Protein AF-A0A2U3DBP4-F1 (afdb_monomer)

Mean predicted aligned error: 8.88 Å

Foldseek 3Di:
DLDADEPVRLVVLVVLLVVLVVLLVVLVVCLVVDPDPVVVVVSVVVNVVSVVSNVVSVVSPVVHDYDDPVNVVVVVPPVPD

Structure (mmCIF, N/CA/C/O backbone):
data_AF-A0A2U3DBP4-F1
#
_entry.id   AF-A0A2U3DBP4-F1
#
loop_
_atom_site.group_PDB
_atom_site.id
_atom_site.type_symbol
_atom_site.label_atom_id
_atom_site.label_alt_id
_atom_site.label_comp_id
_atom_site.label_asym_id
_atom_site.label_entity_id
_atom_site.label_seq_id
_atom_site.pdbx_PDB_ins_code
_atom_site.Cartn_x
_atom_site.Cartn_y
_atom_site.Cartn_z
_atom_site.occupancy
_atom_site.B_iso_or_equiv
_atom_site.auth_seq_id
_atom_site.auth_comp_id
_atom_site.auth_asym_id
_atom_site.auth_atom_id
_atom_site.pdbx_PDB_model_num
ATOM 1 N N . MET A 1 1 ? 27.663 4.323 -10.265 1.00 46.94 1 MET A N 1
ATOM 2 C CA . MET A 1 1 ? 26.988 3.889 -11.508 1.00 46.94 1 MET A CA 1
ATOM 3 C C . MET A 1 1 ? 25.567 3.450 -11.172 1.00 46.94 1 MET A C 1
ATOM 5 O O . MET A 1 1 ? 25.401 2.431 -10.510 1.00 46.94 1 MET A O 1
ATOM 9 N N . HIS A 1 2 ? 24.549 4.232 -11.545 1.00 54.72 2 HIS A N 1
ATOM 10 C CA . HIS A 1 2 ? 23.155 3.821 -11.355 1.00 54.72 2 HIS A CA 1
ATOM 11 C C . HIS A 1 2 ? 22.832 2.718 -12.363 1.00 54.72 2 HIS A C 1
ATOM 13 O O . HIS A 1 2 ? 22.861 2.952 -13.569 1.00 54.72 2 HIS A O 1
ATOM 19 N N . HIS A 1 3 ? 22.594 1.506 -11.866 1.00 71.19 3 HIS A N 1
ATOM 20 C CA . HIS A 1 3 ? 22.139 0.401 -12.700 1.00 71.19 3 HIS A CA 1
ATOM 21 C C . HIS A 1 3 ? 20.744 0.765 -13.215 1.00 71.19 3 HIS A C 1
ATOM 23 O O . HIS A 1 3 ? 19.846 1.035 -12.414 1.00 71.19 3 HIS A O 1
ATOM 29 N N . ARG A 1 4 ? 20.593 0.859 -14.540 1.00 77.94 4 ARG A N 1
ATOM 30 C CA . ARG A 1 4 ? 19.284 1.025 -15.181 1.00 77.94 4 ARG A CA 1
ATOM 31 C C . ARG A 1 4 ? 18.426 -0.199 -14.857 1.00 77.94 4 ARG A C 1
ATOM 33 O O . ARG A 1 4 ? 18.967 -1.294 -14.724 1.00 77.94 4 ARG A O 1
ATOM 40 N N . LEU A 1 5 ? 17.118 0.002 -14.736 1.00 82.75 5 LEU A N 1
ATOM 41 C CA . LEU A 1 5 ? 16.184 -1.097 -14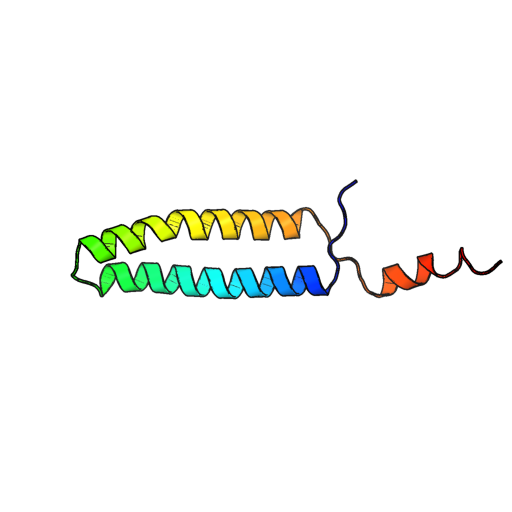.507 1.00 82.75 5 LEU A CA 1
ATOM 42 C C . LEU A 1 5 ? 15.925 -1.830 -15.822 1.00 82.75 5 LEU A C 1
ATOM 44 O O . LEU A 1 5 ? 15.687 -1.199 -16.858 1.00 82.75 5 LEU A O 1
ATOM 48 N N . ALA A 1 6 ? 15.940 -3.156 -15.773 1.00 87.12 6 ALA A N 1
ATOM 49 C CA . ALA A 1 6 ? 15.414 -3.975 -16.848 1.00 87.12 6 ALA A CA 1
ATOM 50 C C . ALA A 1 6 ? 13.892 -3.777 -16.969 1.00 87.12 6 ALA A C 1
ATOM 52 O O . ALA A 1 6 ? 13.206 -3.354 -16.031 1.00 87.12 6 ALA A O 1
ATOM 53 N N . VAL A 1 7 ? 13.339 -4.118 -18.135 1.00 86.06 7 VAL A N 1
ATOM 54 C CA . VAL A 1 7 ? 11.898 -3.976 -18.408 1.00 86.06 7 VAL A CA 1
ATOM 55 C C . VAL A 1 7 ? 11.053 -4.730 -17.374 1.00 86.06 7 VAL A C 1
ATOM 57 O O . VAL A 1 7 ? 10.094 -4.174 -16.848 1.00 86.06 7 VAL A O 1
ATOM 60 N N . HIS A 1 8 ? 11.433 -5.963 -17.026 1.00 87.06 8 HIS A N 1
ATOM 61 C CA . HIS A 1 8 ? 10.687 -6.774 -16.058 1.00 87.06 8 HIS A CA 1
ATOM 62 C C . HIS A 1 8 ? 10.731 -6.193 -14.636 1.00 87.06 8 HIS A C 1
ATOM 64 O O . HIS A 1 8 ? 9.727 -6.233 -13.934 1.00 87.06 8 HIS A O 1
ATOM 70 N N . GLU A 1 9 ? 11.851 -5.591 -14.224 1.00 90.12 9 GLU A N 1
ATOM 71 C CA . GLU A 1 9 ? 11.959 -4.908 -12.927 1.00 90.12 9 GLU A CA 1
ATOM 72 C C . GLU A 1 9 ? 11.063 -3.665 -12.889 1.00 90.12 9 GLU A C 1
ATOM 74 O O . GLU A 1 9 ? 10.417 -3.385 -11.883 1.00 90.12 9 GLU A O 1
ATOM 79 N N . THR A 1 10 ? 10.978 -2.942 -14.009 1.00 90.56 10 THR A N 1
ATOM 80 C CA . THR A 1 10 ? 10.099 -1.773 -14.142 1.00 90.56 10 THR A CA 1
ATOM 81 C C . THR A 1 10 ? 8.627 -2.172 -14.049 1.00 90.56 10 THR A C 1
ATOM 83 O O . THR A 1 10 ? 7.870 -1.553 -13.301 1.00 90.56 10 THR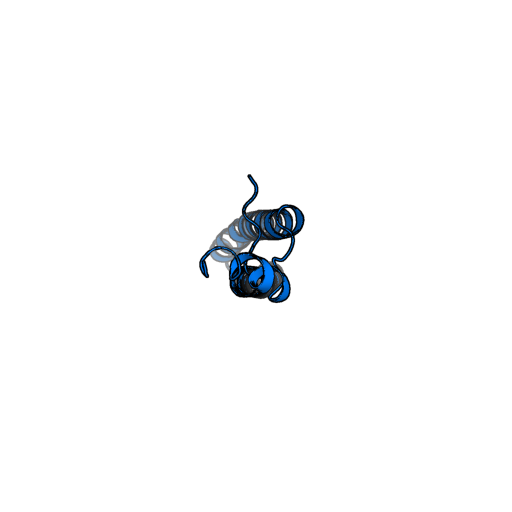 A O 1
ATOM 86 N N . LEU A 1 11 ? 8.224 -3.233 -14.758 1.00 91.56 11 LEU A N 1
ATOM 87 C CA . LEU A 1 11 ? 6.867 -3.783 -14.677 1.00 91.56 11 LEU A CA 1
ATOM 88 C C . LEU A 1 11 ? 6.532 -4.223 -13.248 1.00 91.56 11 LEU A C 1
ATOM 90 O O . LEU A 1 11 ? 5.503 -3.814 -12.717 1.00 91.56 11 LEU A O 1
ATOM 94 N N . MET A 1 12 ? 7.443 -4.948 -12.594 1.00 95.19 12 MET A N 1
ATOM 95 C CA . MET A 1 12 ? 7.285 -5.370 -11.201 1.00 95.19 12 MET A CA 1
ATOM 96 C C . MET A 1 12 ? 7.082 -4.176 -10.256 1.00 95.19 12 MET A C 1
ATOM 98 O O . MET A 1 12 ? 6.220 -4.219 -9.381 1.00 95.19 12 MET A O 1
ATOM 102 N N . ILE A 1 13 ? 7.828 -3.078 -10.427 1.00 94.50 13 ILE A N 1
ATOM 103 C CA . ILE A 1 13 ? 7.637 -1.876 -9.601 1.00 94.50 13 ILE A CA 1
ATOM 104 C C . ILE A 1 13 ? 6.253 -1.251 -9.837 1.00 94.50 13 ILE A C 1
ATOM 106 O O . ILE A 1 13 ? 5.588 -0.863 -8.874 1.00 94.50 13 ILE A O 1
ATOM 110 N N . HIS A 1 14 ? 5.788 -1.173 -11.086 1.00 94.06 14 HIS A N 1
ATOM 111 C CA . HIS A 1 14 ? 4.442 -0.676 -11.384 1.00 94.06 14 HIS A CA 1
ATOM 112 C C . HIS A 1 14 ? 3.348 -1.559 -10.771 1.00 94.06 14 HIS A C 1
ATOM 114 O O . HIS A 1 14 ? 2.407 -1.032 -10.177 1.00 94.06 14 HIS A O 1
ATOM 120 N N . GLU A 1 15 ? 3.487 -2.882 -10.846 1.00 97.38 15 GLU A N 1
ATOM 121 C CA . GLU A 1 15 ? 2.569 -3.829 -10.204 1.00 97.38 15 GLU A CA 1
ATOM 122 C C . GLU A 1 15 ? 2.526 -3.626 -8.685 1.00 97.38 15 GLU A C 1
ATOM 124 O O . GLU A 1 15 ? 1.445 -3.518 -8.098 1.00 97.38 15 GLU A O 1
ATOM 129 N N . LEU A 1 16 ? 3.689 -3.476 -8.042 1.00 97.81 16 LEU A N 1
ATOM 130 C CA . LEU A 1 16 ? 3.776 -3.188 -6.610 1.00 97.81 16 LEU A CA 1
ATOM 131 C C . LEU A 1 16 ? 3.093 -1.864 -6.243 1.00 97.81 16 LEU A C 1
ATOM 133 O O . LEU A 1 16 ? 2.377 -1.807 -5.242 1.00 97.81 16 LEU A O 1
ATOM 137 N N . LEU A 1 17 ? 3.259 -0.814 -7.050 1.00 96.94 17 LEU A N 1
ATOM 138 C CA . LEU A 1 17 ? 2.585 0.472 -6.842 1.00 96.94 17 LEU A CA 1
ATOM 139 C C 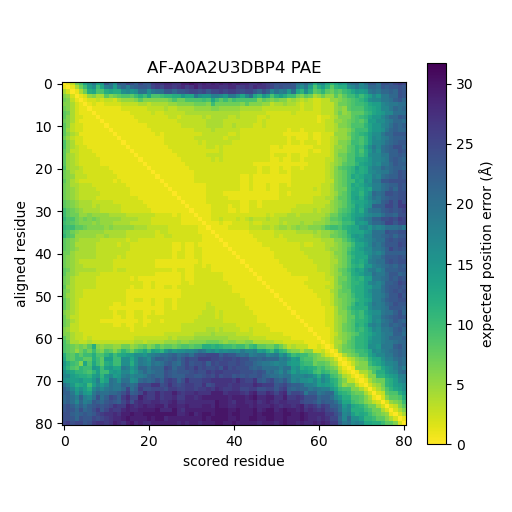. LEU A 1 17 ? 1.056 0.349 -6.948 1.00 96.94 17 LEU A C 1
ATOM 141 O O . LEU A 1 17 ? 0.329 0.917 -6.125 1.00 96.94 17 LEU A O 1
ATOM 145 N N . VAL A 1 18 ? 0.548 -0.425 -7.911 1.00 97.31 18 VAL A N 1
ATOM 146 C CA . VAL A 1 18 ? -0.894 -0.695 -8.051 1.00 97.31 18 VAL A CA 1
ATOM 147 C C . VAL A 1 18 ? -1.426 -1.450 -6.831 1.00 97.31 18 VAL A C 1
ATOM 149 O O . VAL A 1 18 ? -2.432 -1.050 -6.241 1.00 97.31 18 VAL A O 1
ATOM 152 N N . LEU A 1 19 ? -0.731 -2.497 -6.385 1.00 98.25 19 LEU A N 1
ATOM 153 C CA . LEU A 1 19 ? -1.139 -3.267 -5.209 1.00 98.25 19 LEU A CA 1
ATOM 154 C C . LEU A 1 19 ? -1.133 -2.414 -3.934 1.00 98.25 19 LEU A C 1
ATOM 156 O O . LEU A 1 19 ? -2.108 -2.432 -3.178 1.00 98.25 19 LEU A O 1
ATOM 160 N N . LYS A 1 20 ? -0.073 -1.629 -3.706 1.00 98.00 20 LYS A N 1
ATOM 161 C CA . LYS A 1 20 ? 0.050 -0.768 -2.519 1.00 98.00 20 LYS A CA 1
ATOM 162 C C . LYS A 1 20 ? -0.976 0.365 -2.512 1.00 98.00 20 LYS A C 1
ATOM 164 O O . LYS A 1 20 ? -1.564 0.622 -1.464 1.00 98.00 20 LYS A O 1
ATOM 169 N N . SER A 1 21 ? -1.269 0.983 -3.657 1.00 97.38 21 SER A N 1
ATOM 170 C CA . SER A 1 21 ? -2.310 2.021 -3.749 1.00 97.38 21 SER A CA 1
A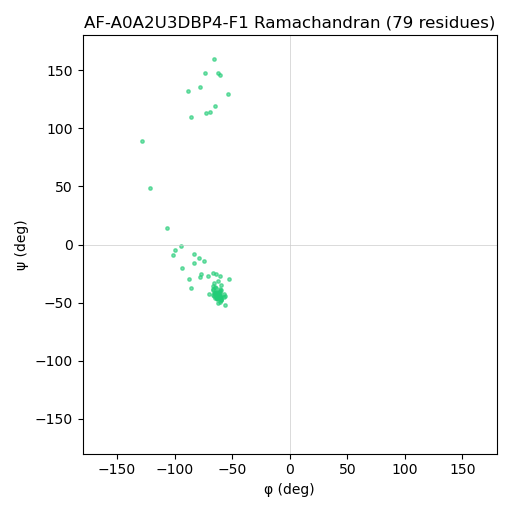TOM 171 C C . SER A 1 21 ? -3.713 1.473 -3.452 1.00 97.38 21 SER A C 1
ATOM 173 O O . SER A 1 21 ? -4.465 2.084 -2.690 1.00 97.38 21 SER A O 1
ATOM 175 N N . SER A 1 22 ? -4.039 0.278 -3.957 1.00 98.19 22 SER A N 1
ATOM 176 C CA . SER A 1 22 ? -5.275 -0.434 -3.606 1.00 98.19 22 SER A CA 1
ATOM 177 C C . SER A 1 22 ? -5.342 -0.748 -2.105 1.00 98.19 22 SER A C 1
ATOM 179 O O . SER A 1 22 ? -6.371 -0.510 -1.468 1.00 98.19 22 SER A O 1
ATOM 181 N N . SER A 1 23 ? -4.248 -1.231 -1.508 1.00 98.12 23 SER A N 1
ATOM 182 C CA . SER A 1 23 ? -4.172 -1.479 -0.061 1.00 98.12 23 SER A CA 1
ATOM 183 C C . SER A 1 23 ? -4.362 -0.203 0.756 1.00 98.12 23 SER A C 1
ATOM 185 O O . SER A 1 23 ? -5.131 -0.207 1.713 1.00 98.12 23 SER A O 1
ATOM 187 N N . LEU A 1 24 ? -3.744 0.908 0.346 1.00 98.19 24 LEU A N 1
ATOM 188 C CA . LEU A 1 24 ? -3.882 2.203 1.010 1.00 98.19 24 LEU A CA 1
ATOM 189 C C . LEU A 1 24 ? -5.338 2.689 1.000 1.00 98.19 24 LEU A C 1
ATOM 191 O O . LEU A 1 24 ? -5.858 3.110 2.035 1.00 98.19 24 LEU A O 1
ATOM 195 N N . TRP A 1 25 ? -6.018 2.576 -0.144 1.00 98.12 25 TRP A N 1
ATOM 196 C CA . TRP A 1 25 ? -7.440 2.906 -0.250 1.00 98.12 25 TRP A CA 1
ATOM 197 C C . TRP A 1 25 ? -8.300 2.032 0.673 1.00 98.12 25 TRP A C 1
ATOM 199 O O . TRP A 1 25 ? -9.157 2.548 1.393 1.00 98.12 25 TRP A O 1
ATOM 209 N N . LYS A 1 26 ? -8.032 0.719 0.718 1.00 97.94 26 LYS A N 1
ATOM 210 C CA . LYS A 1 26 ? -8.727 -0.207 1.625 1.00 97.94 26 LYS A CA 1
ATOM 211 C C . LYS A 1 26 ? -8.489 0.140 3.091 1.00 97.94 26 LYS A C 1
ATOM 213 O O . LYS A 1 26 ? -9.446 0.116 3.854 1.00 97.94 26 LYS A O 1
ATOM 218 N N . CYS A 1 27 ? -7.265 0.498 3.485 1.00 98.25 27 CYS A N 1
ATOM 219 C CA . CYS A 1 27 ? -6.968 0.944 4.846 1.00 98.25 27 CYS A CA 1
ATOM 220 C C . CYS A 1 27 ? -7.781 2.190 5.213 1.00 98.25 27 CYS A C 1
ATOM 222 O O . CYS A 1 27 ? -8.422 2.205 6.259 1.00 98.25 27 CYS A O 1
ATOM 224 N N . HIS A 1 28 ? -7.814 3.203 4.342 1.00 98.00 28 HIS A N 1
ATOM 225 C CA . HIS A 1 28 ? -8.606 4.412 4.578 1.00 98.00 28 HIS A CA 1
ATOM 226 C C . HIS A 1 28 ? -10.096 4.110 4.722 1.00 98.00 28 HIS A C 1
ATOM 228 O O . HIS A 1 28 ? -10.717 4.554 5.683 1.00 98.00 28 HIS A O 1
ATOM 234 N N . ARG A 1 29 ? -10.659 3.307 3.816 1.00 97.81 29 ARG A N 1
ATOM 235 C CA . ARG A 1 29 ? -12.058 2.884 3.907 1.00 97.81 29 ARG A CA 1
ATOM 236 C C . ARG A 1 29 ? -12.336 2.102 5.195 1.00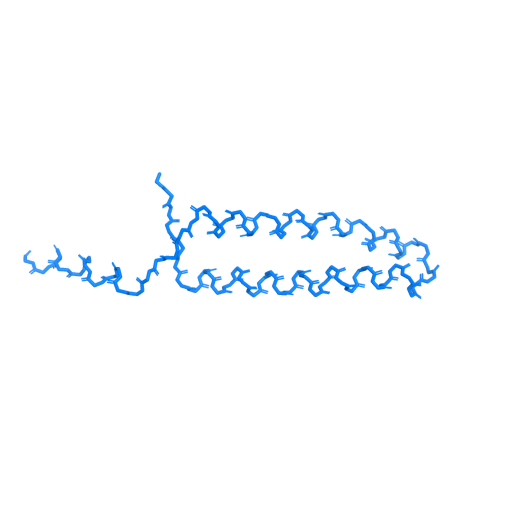 97.81 29 ARG A C 1
ATOM 238 O O . ARG A 1 29 ? -13.308 2.377 5.888 1.00 97.81 29 ARG A O 1
ATOM 245 N N . ALA A 1 30 ? -11.461 1.165 5.545 1.00 97.38 30 ALA A N 1
ATOM 246 C CA . ALA A 1 30 ? -11.612 0.329 6.727 1.00 97.38 30 ALA A CA 1
ATOM 247 C C . ALA A 1 30 ? -11.597 1.138 8.035 1.00 97.38 30 ALA A C 1
ATOM 249 O O . ALA A 1 30 ? -12.308 0.776 8.966 1.00 97.38 30 ALA A O 1
ATOM 250 N N . LEU A 1 31 ? -10.865 2.257 8.102 1.00 97.06 31 LEU A N 1
ATOM 251 C CA . LEU A 1 31 ? -10.915 3.160 9.259 1.00 97.06 31 LEU A CA 1
ATOM 252 C C . LEU A 1 31 ? -12.286 3.823 9.462 1.00 97.06 31 LEU A C 1
ATOM 254 O O . LEU A 1 31 ? -12.607 4.186 10.589 1.00 97.06 31 LEU A O 1
ATOM 258 N N . HIS A 1 32 ? -13.092 3.968 8.408 1.00 95.88 32 HIS A N 1
ATOM 259 C CA . HIS A 1 32 ? -14.465 4.468 8.513 1.00 95.88 32 HIS A CA 1
ATOM 260 C C . HIS A 1 32 ? -15.474 3.354 8.824 1.00 95.88 32 HIS A C 1
ATOM 262 O O . HIS A 1 32 ? -16.417 3.577 9.580 1.00 95.88 32 HIS A O 1
ATOM 268 N N . ASP A 1 33 ? -15.269 2.164 8.255 1.00 97.44 33 ASP A N 1
ATOM 269 C CA . ASP A 1 33 ? -16.249 1.071 8.302 1.00 97.44 33 ASP A CA 1
ATOM 270 C C . ASP A 1 33 ? -16.112 0.185 9.564 1.00 97.44 33 ASP A C 1
ATOM 272 O O . ASP A 1 33 ? -17.095 -0.386 10.042 1.00 97.44 33 ASP A O 1
ATOM 276 N N . ILE A 1 34 ? -14.904 0.045 10.121 1.00 96.88 34 ILE A N 1
ATOM 277 C CA . ILE A 1 34 ? -14.617 -0.848 11.256 1.00 96.88 34 ILE A CA 1
ATOM 278 C C . ILE A 1 34 ? -14.853 -0.124 12.577 1.00 96.88 34 ILE A C 1
ATOM 280 O O . ILE A 1 34 ? -14.344 0.970 12.779 1.00 96.88 34 ILE A O 1
ATOM 284 N N . ARG A 1 35 ? -15.570 -0.768 13.508 1.00 97.06 35 ARG A N 1
ATOM 285 C CA . ARG A 1 35 ? -15.831 -0.243 14.863 1.00 97.06 35 ARG A CA 1
ATOM 286 C C . ARG A 1 35 ? -14.832 -0.711 15.920 1.00 97.06 35 ARG A C 1
ATOM 288 O O . ARG A 1 35 ? -14.737 -0.098 16.974 1.00 97.06 35 ARG A O 1
ATOM 295 N N . ASP A 1 36 ? -14.130 -1.810 15.659 1.00 98.31 36 ASP A N 1
ATOM 296 C CA . ASP A 1 36 ? -13.139 -2.357 16.583 1.00 98.31 36 ASP A CA 1
ATOM 297 C C . ASP A 1 36 ? -11.914 -1.432 16.664 1.00 98.31 36 ASP A C 1
ATOM 299 O O . ASP A 1 36 ? -11.181 -1.253 15.687 1.00 98.31 36 ASP A O 1
ATOM 303 N N . GLU A 1 37 ? -11.694 -0.835 17.835 1.00 97.62 37 GLU A N 1
ATOM 304 C CA . GLU A 1 37 ? -10.628 0.147 18.046 1.00 97.62 37 GLU A CA 1
ATOM 305 C C . GLU A 1 37 ? -9.223 -0.450 17.905 1.00 97.62 37 GLU A C 1
ATOM 307 O O . GLU A 1 37 ? -8.287 0.233 17.476 1.00 97.62 37 GLU A O 1
ATOM 312 N N . GLN A 1 38 ? -9.037 -1.717 18.285 1.00 97.88 38 GLN A N 1
ATOM 313 C CA . GLN A 1 38 ? -7.738 -2.374 18.185 1.00 97.88 38 GLN A CA 1
ATOM 314 C C . GLN A 1 38 ? -7.388 -2.617 16.716 1.00 97.88 38 GLN A C 1
ATOM 316 O O . GLN A 1 38 ? -6.264 -2.337 16.290 1.00 97.88 38 GLN A O 1
ATOM 321 N N . LEU A 1 39 ? -8.359 -3.065 15.927 1.00 97.88 39 LEU A N 1
ATOM 322 C CA . LEU A 1 39 ? -8.213 -3.266 14.496 1.00 97.88 39 LEU A CA 1
ATOM 323 C C . LEU A 1 39 ? -8.003 -1.938 13.759 1.00 97.88 39 LEU A C 1
ATOM 325 O O . LEU A 1 39 ? -7.101 -1.850 12.926 1.00 97.88 39 LEU A O 1
ATOM 329 N N . GLN A 1 40 ? -8.735 -0.877 14.117 1.00 98.12 40 GLN A N 1
ATOM 330 C CA . GLN A 1 40 ? -8.482 0.469 13.593 1.00 98.12 40 GLN A CA 1
ATOM 331 C C . GLN A 1 40 ? -7.046 0.930 13.873 1.00 98.12 40 GLN A C 1
ATOM 333 O O . GLN A 1 40 ? -6.371 1.418 12.967 1.00 98.12 40 GLN A O 1
ATOM 338 N N . LYS A 1 41 ? -6.533 0.730 15.096 1.00 97.94 41 LYS A N 1
ATOM 339 C CA . LYS A 1 41 ? -5.142 1.070 15.450 1.00 97.94 41 LYS A CA 1
ATOM 340 C C . LYS A 1 41 ? -4.131 0.283 14.617 1.00 97.94 41 LYS A C 1
ATOM 342 O O . LYS A 1 41 ? -3.127 0.852 14.193 1.00 97.94 41 LYS A O 1
ATOM 347 N N . ILE A 1 42 ? -4.375 -1.006 14.377 1.00 97.88 42 ILE A N 1
ATOM 348 C CA . ILE A 1 42 ? -3.512 -1.839 13.526 1.00 97.88 42 ILE A CA 1
ATOM 349 C C . ILE A 1 42 ? -3.514 -1.310 12.087 1.00 97.88 42 ILE A C 1
ATOM 351 O O . ILE A 1 42 ? -2.445 -1.132 11.507 1.00 97.88 42 ILE A O 1
ATOM 355 N N . ILE A 1 43 ? -4.686 -0.994 11.533 1.00 98.19 43 ILE A N 1
ATOM 356 C CA . ILE A 1 43 ? -4.837 -0.476 10.165 1.00 98.19 43 ILE A CA 1
ATOM 357 C C . ILE A 1 43 ? -4.199 0.908 10.018 1.00 98.19 43 ILE A C 1
ATOM 359 O O . ILE A 1 43 ? -3.468 1.151 9.059 1.00 98.19 43 ILE A O 1
ATOM 363 N N . ALA A 1 44 ? -4.414 1.805 10.982 1.00 97.94 44 ALA A N 1
ATOM 364 C CA . ALA A 1 44 ? -3.850 3.151 10.969 1.00 97.94 44 ALA A CA 1
ATOM 365 C C . ALA A 1 44 ? -2.313 3.133 10.936 1.00 97.94 44 ALA A C 1
ATOM 367 O O . ALA A 1 44 ? -1.707 3.961 10.259 1.00 97.94 44 ALA A O 1
ATOM 368 N N . LYS A 1 45 ? -1.680 2.154 11.599 1.00 98.19 45 LYS A N 1
ATOM 369 C CA . LYS A 1 45 ? -0.220 1.964 11.569 1.00 98.19 45 LYS A CA 1
ATOM 370 C C . LYS A 1 45 ? 0.315 1.544 10.195 1.00 98.19 45 LYS A C 1
ATOM 372 O O . LYS A 1 45 ? 1.475 1.816 9.913 1.00 98.19 45 LYS A O 1
ATOM 377 N N . GLN A 1 46 ? -0.498 0.918 9.341 1.00 97.94 46 GLN A N 1
ATOM 378 C CA . GLN A 1 46 ? -0.068 0.484 8.003 1.00 97.94 46 GLN A CA 1
ATOM 379 C C . GLN A 1 46 ? -0.024 1.632 6.988 1.00 97.94 46 GLN A C 1
ATOM 381 O O . GLN A 1 46 ? 0.767 1.599 6.052 1.00 97.94 46 GLN A O 1
ATOM 386 N N . ILE A 1 47 ? -0.847 2.667 7.170 1.00 98.06 47 ILE A N 1
ATOM 387 C CA . ILE A 1 47 ? -0.939 3.805 6.243 1.00 98.06 47 ILE A CA 1
ATOM 388 C C . ILE A 1 47 ? 0.411 4.511 6.010 1.00 98.06 47 ILE A C 1
ATOM 390 O O . ILE A 1 47 ? 0.764 4.694 4.844 1.00 98.06 47 ILE A O 1
ATOM 394 N N . PRO A 1 48 ? 1.170 4.935 7.045 1.00 98.00 48 PRO A N 1
ATOM 395 C CA . PRO A 1 48 ? 2.459 5.588 6.820 1.00 98.00 48 PRO A CA 1
ATOM 396 C C . PRO A 1 48 ? 3.475 4.655 6.151 1.00 98.00 48 PRO A C 1
ATOM 398 O O . PRO A 1 48 ? 4.172 5.105 5.248 1.00 98.00 48 PRO A O 1
A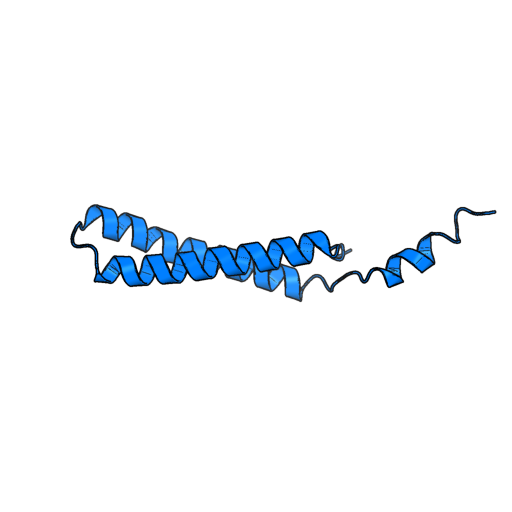TOM 401 N N . VAL A 1 49 ? 3.486 3.365 6.509 1.00 98.06 49 VAL A N 1
ATOM 402 C CA . VAL A 1 49 ? 4.372 2.356 5.902 1.00 98.06 49 VAL A CA 1
ATOM 403 C C . VAL A 1 49 ? 4.098 2.226 4.404 1.00 98.06 49 VAL A C 1
ATOM 405 O O . VAL A 1 49 ? 5.008 2.357 3.595 1.00 98.06 49 VAL A O 1
ATOM 408 N N . LEU A 1 50 ? 2.829 2.073 4.009 1.00 97.75 50 LEU A N 1
ATOM 409 C CA . LEU A 1 50 ? 2.451 1.985 2.596 1.00 97.75 50 LEU A CA 1
ATOM 410 C C . LEU A 1 50 ? 2.853 3.239 1.810 1.00 97.75 50 LEU A C 1
ATOM 412 O O . LEU A 1 50 ? 3.294 3.132 0.668 1.00 97.75 50 LEU A O 1
ATOM 416 N N . LYS A 1 51 ? 2.704 4.428 2.407 1.00 97.81 51 LYS A N 1
ATOM 417 C CA . LYS A 1 51 ? 3.093 5.693 1.769 1.00 97.81 51 LYS A CA 1
ATOM 418 C C . LYS A 1 51 ? 4.603 5.797 1.571 1.00 97.81 51 LYS A C 1
ATOM 420 O O . LYS A 1 51 ? 5.025 6.223 0.500 1.00 97.81 51 LYS A O 1
ATOM 425 N N . GLU A 1 52 ? 5.385 5.414 2.574 1.00 98.19 52 GLU A N 1
ATOM 426 C CA . GLU A 1 52 ? 6.849 5.393 2.507 1.00 98.19 52 GLU A CA 1
ATOM 427 C C . GLU A 1 52 ? 7.333 4.420 1.426 1.00 98.19 52 GLU A C 1
ATOM 429 O O . GLU A 1 52 ? 8.042 4.820 0.507 1.00 98.19 52 GLU A O 1
ATOM 434 N N . GLU A 1 53 ? 6.837 3.182 1.430 1.00 97.62 53 GLU A N 1
ATOM 435 C CA . GLU A 1 53 ? 7.199 2.191 0.414 1.00 97.62 53 GLU A CA 1
ATOM 436 C C . GLU A 1 53 ? 6.812 2.641 -1.006 1.00 97.62 53 GLU A C 1
ATOM 438 O O . GLU A 1 53 ? 7.556 2.427 -1.962 1.00 97.62 53 GLU A O 1
ATOM 443 N N . MET A 1 54 ? 5.643 3.270 -1.177 1.00 97.62 54 MET A N 1
ATOM 444 C CA . MET A 1 54 ? 5.239 3.834 -2.469 1.00 97.62 54 MET A CA 1
ATOM 445 C C . MET A 1 54 ? 6.165 4.972 -2.908 1.00 97.62 54 MET A C 1
ATOM 447 O O . MET A 1 54 ? 6.511 5.055 -4.087 1.00 97.62 54 MET A O 1
ATOM 451 N N . TRP A 1 55 ? 6.575 5.837 -1.979 1.00 97.12 55 TRP A N 1
ATOM 452 C CA . TRP A 1 55 ? 7.514 6.920 -2.254 1.00 97.12 55 TRP A CA 1
ATOM 453 C C . TRP A 1 55 ? 8.881 6.390 -2.695 1.00 97.12 55 TRP A C 1
ATOM 455 O O . TRP A 1 55 ? 9.447 6.884 -3.674 1.00 97.12 55 TRP A O 1
ATOM 465 N N . ASP A 1 56 ? 9.377 5.345 -2.036 1.00 96.00 56 ASP A N 1
ATOM 466 C CA . ASP A 1 56 ? 10.635 4.691 -2.390 1.00 96.00 56 ASP A CA 1
ATOM 467 C C . ASP A 1 56 ? 10.581 4.069 -3.787 1.00 96.00 56 ASP A C 1
ATOM 469 O O . ASP A 1 56 ? 11.504 4.251 -4.584 1.00 96.00 56 ASP A O 1
ATOM 473 N N . LEU A 1 57 ? 9.476 3.400 -4.131 1.00 95.19 57 LEU A N 1
ATOM 474 C CA . LEU A 1 57 ? 9.265 2.812 -5.457 1.00 95.19 57 LEU A CA 1
ATOM 475 C C . LEU A 1 57 ? 9.190 3.878 -6.563 1.00 95.19 57 LEU A C 1
ATOM 477 O O . LEU A 1 57 ? 9.811 3.720 -7.615 1.00 95.19 57 LEU A O 1
ATOM 481 N N . VAL A 1 58 ? 8.485 4.990 -6.328 1.00 93.50 58 VAL A N 1
ATOM 482 C CA . VAL A 1 58 ? 8.436 6.119 -7.277 1.00 93.50 58 VAL A CA 1
ATOM 483 C C . VAL A 1 58 ? 9.817 6.751 -7.438 1.00 93.50 58 VAL A C 1
ATOM 485 O O . VAL A 1 58 ? 10.266 6.991 -8.560 1.00 93.50 58 VAL A O 1
ATOM 488 N N . THR A 1 59 ? 10.522 6.972 -6.330 1.00 92.56 59 THR A N 1
ATOM 489 C CA . THR A 1 59 ? 11.883 7.517 -6.333 1.00 92.56 59 THR A CA 1
ATOM 490 C C . THR A 1 59 ? 12.840 6.595 -7.091 1.00 92.56 59 THR A C 1
ATOM 492 O O . THR A 1 59 ? 13.707 7.068 -7.830 1.00 92.56 59 THR A O 1
ATOM 495 N N . LEU A 1 60 ? 12.677 5.278 -6.951 1.00 90.56 60 LEU A N 1
ATOM 496 C CA . LEU A 1 60 ? 13.467 4.284 -7.664 1.00 90.56 60 LEU A CA 1
ATOM 497 C C . LEU A 1 60 ? 13.258 4.376 -9.182 1.00 90.56 60 LEU A C 1
ATOM 499 O O . LEU A 1 60 ? 14.250 4.417 -9.911 1.00 90.56 60 LEU A O 1
ATOM 503 N N . LEU A 1 61 ? 12.005 4.481 -9.643 1.00 88.31 61 LEU A N 1
ATOM 504 C CA . LEU A 1 61 ? 11.677 4.672 -11.063 1.00 88.31 61 LEU A CA 1
ATOM 505 C C . LEU A 1 61 ? 12.241 5.987 -11.614 1.00 88.31 61 LEU A C 1
ATOM 507 O O . LEU A 1 61 ? 12.833 6.006 -12.689 1.00 88.31 61 LEU A O 1
ATOM 511 N N . GLN A 1 62 ? 12.107 7.086 -10.868 1.00 85.75 62 GLN A N 1
ATOM 512 C CA . GLN A 1 62 ? 12.603 8.398 -11.295 1.00 85.75 62 GLN A CA 1
ATOM 513 C C . GLN A 1 62 ? 14.132 8.441 -11.408 1.00 85.75 62 GLN A C 1
ATOM 515 O O . GLN A 1 62 ? 14.674 9.093 -12.299 1.00 85.75 62 GLN A O 1
ATOM 520 N N . ARG A 1 63 ? 14.845 7.745 -10.513 1.00 85.25 63 ARG A N 1
ATOM 521 C CA . ARG A 1 63 ? 16.318 7.714 -10.491 1.00 85.25 63 ARG A CA 1
ATOM 522 C C . ARG A 1 63 ? 16.925 6.706 -11.467 1.00 85.25 63 ARG A C 1
ATOM 524 O O . ARG A 1 63 ? 18.131 6.769 -11.711 1.00 85.25 63 ARG A O 1
ATOM 531 N N . ARG 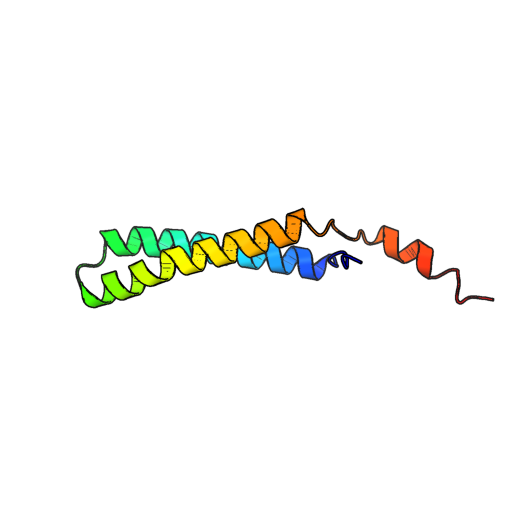A 1 64 ? 16.143 5.755 -11.985 1.00 79.75 64 ARG A N 1
ATOM 532 C CA . ARG A 1 64 ? 16.635 4.666 -12.840 1.00 79.75 64 ARG A CA 1
ATOM 533 C C . ARG A 1 64 ? 15.818 4.593 -14.132 1.00 79.75 64 ARG A C 1
ATOM 535 O O . ARG A 1 64 ? 14.839 3.852 -14.181 1.00 79.75 64 ARG A O 1
ATOM 542 N N . PRO A 1 65 ? 16.220 5.330 -15.184 1.00 64.94 65 PRO A N 1
ATOM 543 C CA . PRO A 1 65 ? 15.516 5.288 -16.458 1.00 64.94 65 PRO A CA 1
ATOM 544 C C . PRO A 1 65 ? 15.518 3.871 -17.046 1.00 64.94 65 PRO A C 1
ATOM 546 O O . PRO A 1 65 ? 16.480 3.112 -16.879 1.00 64.94 65 PRO A O 1
ATOM 549 N N . LEU A 1 66 ? 14.420 3.552 -17.731 1.00 63.66 66 LEU A N 1
ATOM 550 C CA . LEU A 1 66 ? 14.150 2.277 -18.396 1.00 63.66 66 LEU A CA 1
ATOM 551 C C . LEU A 1 66 ? 15.294 1.907 -19.351 1.00 63.66 66 LEU A C 1
ATOM 553 O O . LEU A 1 66 ? 15.694 2.720 -20.186 1.00 63.66 66 LEU A O 1
ATOM 557 N N . LEU A 1 67 ? 15.809 0.681 -19.245 1.00 61.16 67 LEU A N 1
ATOM 558 C CA . LEU A 1 67 ? 16.707 0.114 -20.249 1.00 61.16 67 LEU A CA 1
ATOM 559 C C . LEU A 1 67 ? 15.836 -0.514 -21.344 1.00 61.16 67 LEU A C 1
ATOM 561 O O . LEU A 1 67 ? 15.140 -1.503 -21.102 1.00 61.16 67 LEU A O 1
ATOM 565 N N . LEU A 1 68 ? 15.813 0.102 -22.527 1.00 58.62 68 LEU A N 1
ATOM 566 C CA . LEU A 1 68 ? 14.993 -0.386 -23.633 1.00 58.62 68 LEU A CA 1
ATOM 567 C C . LEU A 1 68 ? 15.620 -1.657 -24.225 1.00 58.62 68 LEU A C 1
ATOM 569 O O . LEU A 1 68 ? 16.844 -1.763 -24.277 1.00 58.62 68 LEU A O 1
ATOM 573 N N . PRO A 1 69 ? 14.825 -2.611 -24.742 1.00 57.69 69 PRO A N 1
ATOM 574 C CA . PRO A 1 69 ? 15.350 -3.792 -25.432 1.00 57.69 69 PRO A CA 1
ATOM 575 C C . PRO A 1 69 ? 16.337 -3.458 -26.567 1.00 57.69 69 PRO A C 1
ATOM 577 O O . PRO A 1 69 ? 17.278 -4.208 -26.808 1.00 57.69 69 PRO A O 1
ATOM 580 N N . SER A 1 70 ? 16.180 -2.301 -27.221 1.00 55.53 70 SER A N 1
ATOM 581 C CA . SER A 1 70 ? 17.110 -1.781 -28.235 1.00 55.53 70 SER A CA 1
ATOM 582 C C . SER A 1 70 ? 18.525 -1.531 -27.703 1.00 55.53 70 SER A C 1
ATOM 584 O O . SER A 1 70 ? 19.490 -1.646 -28.454 1.00 55.53 70 SER A O 1
ATOM 586 N N . ASP A 1 71 ? 18.669 -1.253 -26.406 1.00 57.75 71 ASP A N 1
ATOM 587 C CA . ASP A 1 71 ? 19.960 -1.003 -25.759 1.00 57.75 71 ASP A CA 1
ATOM 588 C C . ASP A 1 71 ? 20.773 -2.299 -25.561 1.00 57.75 71 ASP A C 1
ATOM 590 O O . ASP A 1 71 ? 21.977 -2.238 -25.303 1.00 57.75 71 ASP A O 1
ATOM 594 N N . TYR A 1 72 ? 20.150 -3.478 -25.712 1.00 53.66 72 TYR A N 1
ATOM 595 C CA . TYR A 1 72 ? 20.844 -4.772 -25.685 1.00 53.66 72 TYR A CA 1
ATOM 596 C C . TYR A 1 72 ? 21.582 -5.075 -26.998 1.00 53.66 72 TYR A C 1
ATOM 598 O O . TYR A 1 72 ? 22.580 -5.797 -26.988 1.00 53.66 72 TYR A O 1
ATOM 606 N N . ILE A 1 73 ? 21.139 -4.505 -28.124 1.00 53.41 73 ILE A N 1
ATOM 607 C CA . ILE A 1 73 ? 21.668 -4.834 -29.459 1.00 53.41 73 ILE A CA 1
ATOM 608 C C . ILE A 1 73 ? 23.096 -4.292 -29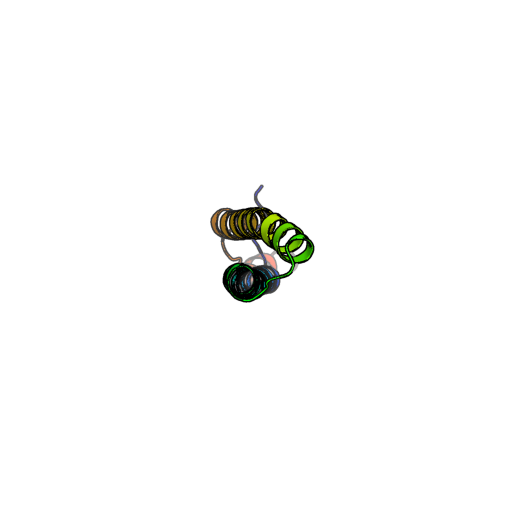.645 1.00 53.41 73 ILE A C 1
ATOM 610 O O . ILE A 1 73 ? 23.904 -4.896 -30.347 1.00 53.41 73 ILE A O 1
ATOM 614 N N . HIS A 1 74 ? 23.466 -3.218 -28.944 1.00 49.44 74 HIS A N 1
ATOM 615 C CA . HIS A 1 74 ? 24.795 -2.609 -29.065 1.00 49.44 74 HIS A CA 1
ATOM 616 C C . HIS A 1 74 ? 25.899 -3.270 -28.229 1.00 49.44 74 HIS A C 1
ATOM 618 O O . HIS A 1 74 ? 27.063 -2.934 -28.416 1.00 49.44 74 HIS A O 1
ATOM 624 N N . LYS A 1 75 ? 25.582 -4.221 -27.339 1.00 49.38 75 LYS A N 1
ATOM 625 C CA 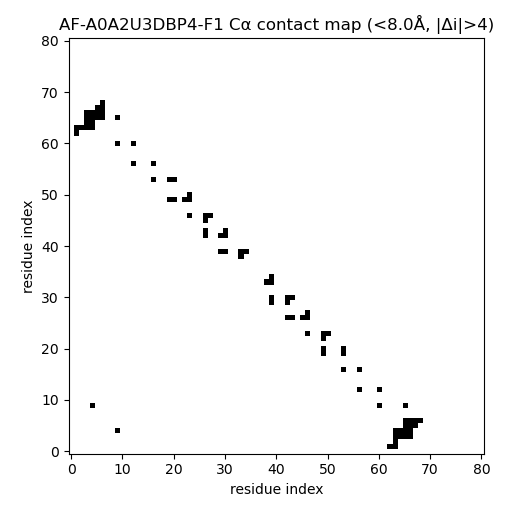. LYS A 1 75 ? 26.604 -4.960 -26.567 1.00 49.38 75 LYS A CA 1
ATOM 626 C C . LYS A 1 75 ? 26.905 -6.361 -27.098 1.00 49.38 75 LYS A C 1
ATOM 628 O O . LYS A 1 75 ? 27.872 -6.979 -26.665 1.00 49.38 75 LYS A O 1
ATOM 633 N N . GLY A 1 76 ? 26.116 -6.855 -28.051 1.00 47.69 76 GLY A N 1
ATOM 634 C CA . GLY A 1 76 ? 26.351 -8.150 -28.693 1.00 47.69 76 GLY A CA 1
ATOM 635 C C . GLY A 1 76 ? 27.442 -8.142 -29.771 1.00 47.69 76 GLY A C 1
ATOM 636 O O . GLY A 1 76 ? 27.852 -9.214 -30.201 1.00 47.69 76 GLY A O 1
ATOM 637 N N . SER A 1 77 ? 27.928 -6.974 -30.216 1.00 47.56 77 SER A N 1
ATOM 638 C CA . SER A 1 77 ? 28.900 -6.886 -31.321 1.00 47.56 77 SER A CA 1
ATOM 639 C C . SER A 1 77 ? 30.371 -6.820 -30.889 1.00 47.56 77 SER A C 1
ATOM 641 O O . SER A 1 77 ? 31.234 -6.749 -31.759 1.00 47.56 77 SER A O 1
ATOM 643 N N . GLU A 1 78 ? 30.678 -6.818 -29.587 1.00 49.31 78 GLU A N 1
ATOM 644 C CA . GLU A 1 78 ? 32.068 -6.782 -29.087 1.00 49.31 78 GLU A CA 1
ATOM 645 C C . GLU A 1 78 ? 32.615 -8.157 -28.667 1.00 49.31 78 GLU A C 1
ATOM 647 O O . GLU A 1 78 ? 33.802 -8.276 -28.391 1.00 49.31 78 GLU A O 1
ATOM 652 N N . TYR A 1 79 ? 31.799 -9.216 -28.690 1.00 52.09 79 TYR A N 1
ATOM 653 C CA . TYR A 1 79 ? 32.242 -10.594 -28.401 1.00 52.09 79 TYR A CA 1
ATOM 654 C C . TYR A 1 79 ? 32.329 -11.488 -29.647 1.00 52.09 79 TYR A C 1
ATOM 656 O O . TYR A 1 79 ? 32.411 -12.708 -29.542 1.00 52.09 79 TYR A O 1
ATOM 664 N N . GLY A 1 80 ? 32.294 -10.881 -30.834 1.00 49.81 80 GLY A N 1
ATOM 665 C CA . GLY A 1 80 ? 32.343 -11.570 -32.120 1.00 49.81 80 GLY A CA 1
ATOM 666 C C . GLY A 1 80 ? 33.522 -11.141 -32.987 1.00 49.81 80 GLY A C 1
ATOM 667 O O . GLY A 1 80 ? 33.291 -10.815 -34.148 1.00 49.81 80 GLY A O 1
ATOM 668 N N . LYS A 1 81 ? 34.743 -11.100 -32.439 1.00 40.28 81 LYS A N 1
ATOM 669 C CA . LYS A 1 81 ? 36.010 -11.196 -33.186 1.00 40.28 81 LYS A CA 1
ATOM 670 C C . LYS A 1 81 ? 37.077 -11.864 -32.332 1.00 40.28 81 LYS A C 1
ATOM 672 O O . LYS A 1 81 ? 37.177 -11.486 -31.146 1.00 40.28 81 LYS A O 1
#

Organism: Sulfoacidibacillus thermotolerans (NCBI:txid1765684)

Radius of gyration: 19.55 Å; Cα contacts (8 Å, |Δi|>4): 46; chains: 1; bounding box: 52×20×51 Å

Sequence (81 aa):
MHHRLAVHETLMIHELLVLKSSSLWKCHRALHDIRDEQLQKIIAKQIPVLKEEMWDLVTLLQRRPLLLPSDYIHKGSEYGK

Nearest PDB structures (foldseek):
  5l89-assembly3_Y  TM=7.770E-01  e=5.908E-01  Rhodospirillum rubrum
  3k6c-assembly1_A  TM=7.984E-01  e=7.138E-01  Nitrosomonas europaea
  5l8g-assembly1_E  TM=7.768E-01  e=1.259E+00  Rhodospirillum rubrum
  5l89-assembly3_Z  TM=7.723E-01  e=1.259E+00  Rhodospirillum rubrum
  5l8b-assembly2_Q  TM=7.719E-01  e=1.620E+00  Rhodospirillum rubrum

pLDDT: mean 84.89, std 18.42, range [40.28, 98.31]

Secondary structure (DSSP, 8-state):
--PPBPHHHHHHHHHHHHHHHHHHHHHHHHHHH---HHHHHHHHHHHHHHHHHHHHHHHHHHHS-B--GGGGTTTTTSS--

Solvent-accessible surface area (backbone atoms only — not comparable to full-atom values): 4766 Å² total; per-residue (Å²): 133,83,71,56,34,48,60,69,58,50,51,50,50,52,53,50,48,53,54,45,52,53,50,47,52,50,41,57,52,44,58,73,73,53,83,54,66,68,59,38,54,57,44,59,61,46,48,62,54,49,53,51,55,46,49,51,52,51,50,50,52,74,73,26,58,77,48,54,79,74,68,55,63,76,65,64,70,78,81,74,124